Protein AF-A0A7C2X6V6-F1 (afdb_monomer)

Secondary structure (DSSP, 8-state):
---------EEETTEEEEEEEEE--BGGGTBPPEEEEEEEESSS----EEEEEE----HHIIIII-SEEEEE-GGGTTS-HHHHHHHHTHHHHHHTT---------TT-HHHHHHHHHH-

Radius of gyration: 13.9 Å; Cα contacts (8 Å, |Δi|>4): 199; chains: 1; bounding box: 36×23×40 Å

Mean predicted aligned error: 3.88 Å

Structure (mmCIF, N/CA/C/O backbone):
data_AF-A0A7C2X6V6-F1
#
_entry.id   AF-A0A7C2X6V6-F1
#
loop_
_atom_site.group_PDB
_atom_site.id
_atom_site.type_symbol
_atom_site.label_atom_id
_atom_site.label_alt_id
_atom_site.label_comp_id
_atom_site.label_asym_id
_atom_site.label_entity_id
_atom_site.label_seq_id
_atom_site.pdbx_PDB_ins_code
_atom_site.Cartn_x
_atom_site.Cartn_y
_atom_site.Cartn_z
_atom_site.occupancy
_atom_site.B_iso_or_equiv
_atom_site.auth_seq_id
_atom_site.auth_comp_id
_atom_site.auth_asym_id
_atom_site.auth_atom_id
_atom_site.pdbx_PDB_model_num
ATOM 1 N N . MET A 1 1 ? 3.035 -3.243 -21.716 1.00 75.50 1 MET A N 1
ATOM 2 C CA . MET A 1 1 ? 2.290 -2.083 -21.186 1.00 75.50 1 MET A CA 1
ATOM 3 C C . MET A 1 1 ? 1.725 -2.497 -19.838 1.00 75.50 1 MET A C 1
ATOM 5 O O . MET A 1 1 ? 1.251 -3.622 -19.748 1.00 75.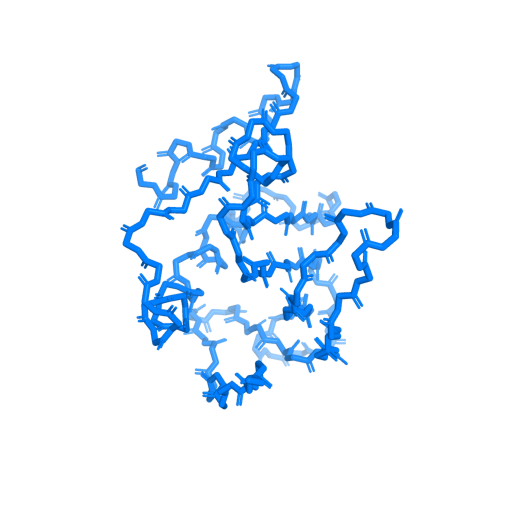50 1 MET A O 1
ATOM 9 N N . PHE A 1 2 ? 1.882 -1.678 -18.798 1.00 91.31 2 PHE A N 1
ATOM 10 C CA . PHE A 1 2 ? 1.321 -1.969 -17.475 1.00 91.31 2 PHE A CA 1
ATOM 11 C C . PHE A 1 2 ? -0.201 -1.780 -17.504 1.00 91.31 2 PHE A C 1
ATOM 13 O O . PHE A 1 2 ? -0.682 -0.894 -18.208 1.00 91.31 2 PHE A O 1
ATOM 20 N N . VAL A 1 3 ? -0.940 -2.612 -16.770 1.00 95.94 3 VAL A N 1
ATOM 21 C CA . VAL A 1 3 ? -2.404 -2.560 -16.689 1.00 95.94 3 VAL A CA 1
ATOM 22 C C . VAL A 1 3 ? -2.803 -2.664 -15.224 1.00 95.94 3 VAL A C 1
ATOM 24 O O . VAL A 1 3 ? -2.307 -3.537 -14.515 1.00 95.94 3 VAL A O 1
ATOM 27 N N . PHE A 1 4 ? -3.684 -1.773 -14.776 1.00 97.94 4 PHE A N 1
ATOM 28 C CA . PHE A 1 4 ? -4.273 -1.868 -13.448 1.00 97.94 4 PHE A CA 1
ATOM 29 C C . PHE A 1 4 ? -5.352 -2.957 -13.420 1.00 97.94 4 PHE A C 1
ATOM 31 O O . PHE A 1 4 ? -6.068 -3.174 -14.397 1.00 97.94 4 PHE A O 1
ATOM 38 N N . HIS A 1 5 ? -5.428 -3.683 -12.310 1.00 98.00 5 HIS A N 1
ATOM 39 C CA . HIS A 1 5 ? -6.437 -4.703 -12.062 1.00 98.00 5 HIS A CA 1
ATOM 40 C C . HIS A 1 5 ? -7.461 -4.138 -11.088 1.00 98.00 5 HIS A C 1
ATOM 42 O O . HIS A 1 5 ? -7.078 -3.465 -10.133 1.00 98.00 5 HIS A O 1
ATOM 48 N N . ASP A 1 6 ? -8.734 -4.473 -11.291 1.00 97.00 6 ASP A N 1
ATOM 49 C CA . ASP A 1 6 ? -9.787 -4.133 -10.339 1.00 97.00 6 ASP A CA 1
ATOM 50 C C . ASP A 1 6 ? -9.503 -4.815 -8.984 1.00 97.00 6 ASP A C 1
ATOM 52 O O . ASP A 1 6 ? -9.460 -6.051 -8.921 1.00 97.00 6 ASP A O 1
ATOM 56 N N . PRO A 1 7 ? -9.278 -4.050 -7.898 1.00 95.81 7 PRO A N 1
ATOM 57 C CA . PRO A 1 7 ? -9.053 -4.621 -6.575 1.00 95.81 7 PRO A CA 1
ATOM 58 C C . PRO A 1 7 ? -10.318 -5.235 -5.962 1.00 95.81 7 PRO A C 1
ATOM 60 O O . PRO A 1 7 ? -10.215 -5.969 -4.976 1.00 95.81 7 PRO A O 1
ATOM 63 N N . GLY A 1 8 ? -11.500 -4.938 -6.512 1.00 96.06 8 GLY A N 1
ATOM 64 C CA . GLY A 1 8 ? -12.778 -5.243 -5.887 1.00 96.06 8 GLY A CA 1
ATOM 65 C C . GLY A 1 8 ? -12.956 -4.507 -4.555 1.00 96.06 8 GLY A C 1
ATOM 66 O O . GLY A 1 8 ? -12.279 -3.522 -4.254 1.00 96.06 8 GLY A O 1
ATOM 67 N N . ARG A 1 9 ? -13.883 -4.994 -3.721 1.00 96.44 9 ARG A N 1
ATOM 68 C CA . ARG A 1 9 ? -14.058 -4.468 -2.360 1.00 96.44 9 ARG A CA 1
ATOM 69 C C . ARG A 1 9 ? -13.049 -5.096 -1.407 1.00 96.44 9 ARG A C 1
ATOM 71 O O . ARG A 1 9 ? -12.977 -6.317 -1.286 1.00 96.44 9 ARG A O 1
ATOM 78 N N . LEU A 1 10 ? -12.326 -4.246 -0.685 1.00 97.88 10 LEU A N 1
ATOM 79 C CA . LEU A 1 10 ? -11.295 -4.636 0.270 1.00 97.88 10 LEU A CA 1
ATOM 80 C C . LEU A 1 10 ? -11.751 -4.279 1.687 1.00 97.88 10 LEU A C 1
ATOM 82 O O . LEU A 1 10 ? -11.623 -3.131 2.108 1.00 97.88 10 LEU A O 1
ATOM 86 N N . ILE A 1 11 ? -12.301 -5.256 2.410 1.00 97.50 11 ILE A N 1
ATOM 87 C CA . ILE A 1 11 ? -12.897 -5.052 3.738 1.00 97.50 11 ILE A CA 1
ATOM 88 C C . ILE A 1 11 ? -12.393 -6.100 4.715 1.00 97.50 11 ILE A C 1
ATOM 90 O O . ILE A 1 11 ? -12.379 -7.293 4.413 1.00 97.50 11 ILE A O 1
ATOM 94 N N . ASP A 1 12 ? -12.045 -5.644 5.910 1.00 96.56 12 ASP A N 1
ATOM 95 C CA . ASP A 1 12 ? -11.768 -6.469 7.077 1.00 96.56 12 ASP A CA 1
ATOM 96 C C . ASP A 1 12 ? -12.577 -5.912 8.252 1.00 96.56 12 ASP A C 1
ATOM 98 O O . ASP A 1 12 ? -12.210 -4.880 8.801 1.00 96.56 12 ASP A O 1
ATOM 102 N N . HIS A 1 13 ? -13.670 -6.574 8.637 1.00 95.12 13 HIS A N 1
ATOM 1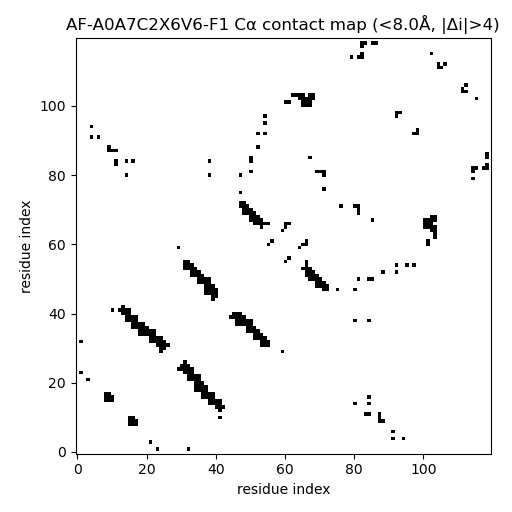03 C CA . HIS A 1 13 ? -14.583 -6.151 9.708 1.00 95.12 13 HIS A CA 1
ATOM 104 C C . HIS A 1 13 ? -14.991 -4.667 9.638 1.00 95.12 13 HIS A C 1
ATOM 106 O O . HIS A 1 13 ? -15.840 -4.316 8.830 1.00 95.12 13 HIS A O 1
ATOM 112 N N . ASP A 1 14 ? -14.420 -3.827 10.503 1.00 95.31 14 ASP A N 1
ATOM 113 C CA . ASP A 1 14 ? -14.677 -2.391 10.643 1.00 95.31 14 ASP A CA 1
ATOM 114 C C . ASP A 1 14 ? -13.792 -1.504 9.752 1.00 95.31 14 ASP A C 1
ATOM 116 O O . ASP A 1 14 ? -13.936 -0.288 9.799 1.00 95.31 14 ASP A O 1
ATOM 120 N N . LEU A 1 15 ? -12.895 -2.076 8.943 1.00 97.62 15 LEU A N 1
ATOM 121 C CA . LEU A 1 15 ? -11.975 -1.362 8.054 1.00 97.62 15 LEU A CA 1
ATOM 122 C C . LEU A 1 15 ? -12.302 -1.639 6.580 1.00 97.62 15 LEU A C 1
ATOM 124 O O . LEU A 1 15 ? -12.348 -2.796 6.164 1.00 97.62 15 LEU A O 1
ATOM 128 N N . GLU A 1 16 ? -12.407 -0.585 5.774 1.00 98.00 16 GLU A N 1
ATOM 129 C CA . GLU A 1 16 ? -12.467 -0.641 4.308 1.00 98.00 16 GLU A CA 1
ATOM 130 C C . GLU A 1 16 ? -11.279 0.115 3.692 1.00 98.00 16 GLU A C 1
ATOM 132 O O . GLU A 1 16 ? -10.848 1.157 4.198 1.00 98.00 16 GLU A O 1
ATOM 137 N N . LEU A 1 17 ? -10.725 -0.428 2.602 1.00 98.38 17 LEU A N 1
ATOM 138 C CA . LEU A 1 17 ? -9.759 0.272 1.756 1.00 98.38 17 LEU A CA 1
ATOM 139 C C . LEU A 1 17 ? -10.466 0.780 0.503 1.00 98.38 17 LEU A C 1
ATOM 141 O O . LEU A 1 17 ? -10.840 0.003 -0.374 1.00 98.38 17 LEU A O 1
ATOM 145 N N . VAL A 1 18 ? -10.608 2.098 0.409 1.00 97.62 18 VAL A N 1
ATOM 146 C CA . VAL A 1 18 ? -11.229 2.770 -0.734 1.00 97.62 18 VAL A CA 1
ATOM 147 C C . VAL A 1 18 ? -10.133 3.224 -1.688 1.00 97.62 18 VAL A C 1
ATOM 149 O O . VAL A 1 18 ? -9.268 4.007 -1.293 1.00 97.62 18 VAL A O 1
ATOM 152 N N . LEU A 1 19 ? -10.144 2.738 -2.933 1.00 98.12 19 LEU A N 1
ATOM 153 C CA . LEU A 1 19 ? -9.195 3.165 -3.965 1.00 98.12 19 LEU A CA 1
ATOM 154 C C . LEU A 1 19 ? -9.408 4.653 -4.279 1.00 98.12 19 LEU A C 1
ATOM 156 O O . LEU A 1 19 ? -10.517 5.077 -4.594 1.00 98.12 19 LEU A O 1
ATOM 160 N N . VAL A 1 20 ? -8.338 5.435 -4.170 1.00 97.75 20 VAL A N 1
ATOM 161 C CA . VAL A 1 20 ? -8.325 6.885 -4.409 1.00 97.75 20 VAL A CA 1
ATOM 162 C C . VAL A 1 20 ? -7.630 7.207 -5.727 1.00 97.75 20 VAL A C 1
ATOM 164 O O . VAL A 1 20 ? -8.073 8.095 -6.448 1.00 97.75 20 VAL A O 1
ATOM 167 N N . GLU A 1 21 ? -6.540 6.505 -6.045 1.00 98.19 21 GLU A N 1
ATOM 168 C CA . GLU A 1 21 ? -5.731 6.801 -7.227 1.00 98.19 21 GLU A CA 1
ATOM 169 C C . GLU A 1 21 ? -5.028 5.550 -7.768 1.00 98.19 21 GLU A C 1
ATOM 171 O O . GLU A 1 21 ? -4.426 4.783 -7.012 1.00 98.19 21 GLU A O 1
ATOM 176 N N . GLU A 1 22 ? -5.050 5.403 -9.092 1.00 98.19 22 GLU A N 1
ATOM 177 C CA . GLU A 1 22 ? -4.159 4.535 -9.863 1.00 98.19 22 GLU A CA 1
ATOM 178 C C . GLU A 1 22 ? -3.066 5.403 -10.491 1.00 98.19 22 GLU A C 1
ATOM 180 O O . GLU A 1 22 ? -3.287 6.117 -11.470 1.00 98.19 22 GLU A O 1
ATOM 185 N N . TYR A 1 23 ? -1.877 5.381 -9.897 1.00 97.06 23 TYR A N 1
ATOM 186 C CA . TYR A 1 23 ? -0.759 6.205 -10.330 1.00 97.06 23 TYR A CA 1
ATOM 187 C C . TYR A 1 23 ? 0.139 5.405 -11.283 1.00 97.06 23 TYR A C 1
ATOM 189 O O . TYR A 1 23 ? 0.720 4.410 -10.848 1.00 97.06 23 TYR A O 1
ATOM 197 N N . PRO A 1 24 ? 0.304 5.793 -12.562 1.00 95.94 24 PRO A N 1
ATOM 198 C CA . PRO A 1 24 ? 1.027 4.996 -13.563 1.00 95.94 24 PRO A CA 1
ATOM 199 C C . PRO A 1 24 ? 2.542 4.880 -13.322 1.00 95.94 24 PRO A C 1
ATOM 201 O O . PRO A 1 24 ? 3.207 4.118 -14.023 1.00 95.94 24 PRO A O 1
ATOM 204 N N . GLY A 1 25 ? 3.090 5.590 -12.335 1.00 93.75 25 GLY A N 1
ATOM 205 C CA . GLY A 1 25 ? 4.527 5.666 -12.097 1.00 93.75 25 GLY A CA 1
ATOM 206 C C . GLY A 1 25 ? 5.197 6.782 -12.898 1.00 93.75 25 GLY A C 1
ATOM 207 O O . GLY A 1 25 ? 4.636 7.321 -13.851 1.00 93.75 25 GLY A O 1
ATOM 208 N N . ASP A 1 26 ? 6.427 7.099 -12.510 1.00 93.69 26 ASP A N 1
ATOM 209 C CA . ASP A 1 26 ? 7.317 8.003 -13.233 1.00 93.69 26 ASP A CA 1
ATOM 210 C C . ASP A 1 26 ? 8.752 7.448 -13.172 1.00 93.69 26 ASP A C 1
ATOM 212 O O . ASP A 1 26 ? 9.450 7.587 -12.156 1.00 93.69 26 ASP A O 1
ATOM 216 N N . PRO A 1 27 ? 9.218 6.804 -14.257 1.00 86.56 27 PRO A N 1
ATOM 217 C CA . PRO A 1 27 ? 10.562 6.249 -14.323 1.00 86.56 27 PRO A CA 1
ATOM 218 C C . PRO A 1 27 ? 11.677 7.283 -14.121 1.00 86.56 27 PRO A C 1
ATOM 220 O O . PRO A 1 27 ? 12.744 6.903 -13.640 1.00 86.56 27 PRO A O 1
ATOM 223 N N . ALA A 1 28 ? 11.455 8.568 -14.438 1.00 91.25 28 ALA A N 1
ATOM 224 C CA . ALA A 1 28 ? 12.476 9.612 -14.299 1.00 91.25 28 ALA A CA 1
ATOM 225 C C . ALA A 1 28 ? 12.883 9.840 -12.835 1.00 91.25 28 ALA A C 1
ATOM 227 O O . ALA A 1 28 ? 14.007 10.258 -12.555 1.00 91.25 28 ALA A O 1
ATOM 228 N N . ILE A 1 29 ? 11.987 9.512 -11.903 1.00 87.38 29 ILE A N 1
ATOM 229 C CA . ILE A 1 29 ? 12.202 9.624 -10.457 1.00 87.38 29 ILE A CA 1
ATOM 230 C C . ILE A 1 29 ? 12.162 8.262 -9.747 1.00 87.38 29 ILE A C 1
ATOM 232 O O . ILE A 1 29 ? 12.060 8.205 -8.525 1.00 87.38 29 ILE A O 1
ATOM 236 N N . ASN A 1 30 ? 12.298 7.156 -10.493 1.00 86.62 30 ASN A N 1
ATOM 237 C CA . ASN A 1 30 ? 12.233 5.768 -10.003 1.00 86.62 30 ASN A CA 1
ATOM 238 C C . ASN A 1 30 ? 10.883 5.354 -9.392 1.00 86.62 30 ASN A C 1
ATOM 240 O O . ASN A 1 30 ? 10.824 4.409 -8.598 1.00 86.62 30 ASN A O 1
ATOM 244 N N . TYR A 1 31 ? 9.798 6.032 -9.759 1.00 91.12 31 TYR A N 1
ATOM 245 C CA . TYR A 1 31 ? 8.463 5.688 -9.289 1.00 91.12 31 TYR A CA 1
ATOM 246 C C . TYR A 1 31 ? 7.860 4.616 -10.195 1.00 91.12 31 TYR A C 1
ATOM 248 O O . TYR A 1 31 ? 7.868 4.728 -11.421 1.00 91.12 31 TYR A O 1
ATOM 256 N N . VAL A 1 32 ? 7.330 3.566 -9.578 1.00 95.50 32 VAL A N 1
ATOM 257 C CA . VAL A 1 32 ? 6.645 2.463 -10.263 1.00 95.50 32 VAL A CA 1
ATOM 258 C C . VAL A 1 32 ? 5.127 2.678 -10.206 1.00 95.50 32 VAL A C 1
ATOM 260 O O . VAL A 1 32 ? 4.676 3.490 -9.392 1.00 95.50 32 VAL A O 1
ATOM 263 N N . PRO A 1 33 ? 4.330 1.973 -11.028 1.00 97.50 33 PRO A N 1
ATOM 264 C CA . PRO A 1 33 ? 2.881 2.019 -10.907 1.00 97.50 33 PRO A CA 1
ATOM 265 C C . PRO A 1 33 ? 2.417 1.708 -9.482 1.00 97.50 33 PRO A C 1
ATOM 267 O O . PRO A 1 33 ? 2.981 0.828 -8.831 1.00 97.50 33 PRO A O 1
ATOM 270 N N . ALA A 1 34 ? 1.397 2.402 -8.987 1.00 97.69 34 ALA A N 1
ATOM 271 C CA . ALA A 1 34 ? 0.931 2.245 -7.616 1.00 97.69 34 ALA A CA 1
ATOM 272 C C . ALA A 1 34 ? -0.580 2.438 -7.478 1.00 97.69 34 ALA A C 1
ATOM 274 O O . ALA A 1 34 ? -1.180 3.263 -8.162 1.00 97.69 34 ALA A O 1
ATOM 275 N N . TYR A 1 35 ? -1.175 1.706 -6.541 1.00 98.56 35 TYR A N 1
ATOM 276 C CA . TYR A 1 35 ? -2.535 1.930 -6.063 1.00 98.56 35 TYR A CA 1
ATOM 277 C C . TYR A 1 35 ? -2.469 2.691 -4.747 1.00 98.56 35 TYR A C 1
ATOM 279 O O . TYR A 1 35 ? -1.780 2.245 -3.826 1.00 98.56 35 TYR A O 1
ATOM 287 N N . LYS A 1 36 ? -3.206 3.793 -4.623 1.00 98.31 36 LYS A N 1
ATOM 288 C CA . LYS A 1 36 ? -3.338 4.535 -3.365 1.00 98.31 36 LYS A CA 1
ATOM 289 C C . LYS A 1 36 ? -4.742 4.360 -2.820 1.00 98.31 36 LYS A C 1
ATOM 291 O O . LYS A 1 36 ? 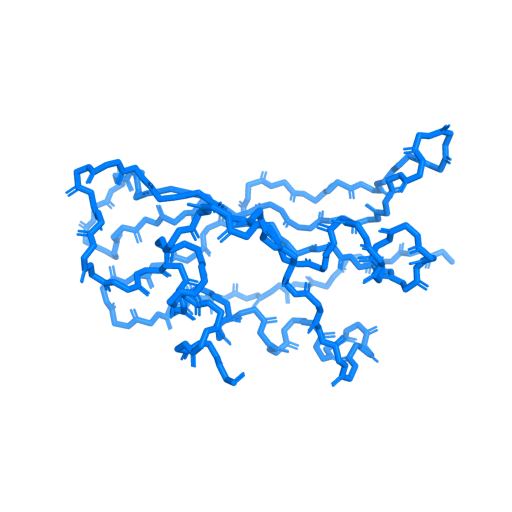-5.719 4.675 -3.494 1.00 98.31 36 LYS A O 1
ATOM 296 N N . PHE A 1 37 ? -4.829 3.893 -1.585 1.00 98.50 37 PHE A N 1
ATOM 297 C CA . PHE A 1 37 ? -6.079 3.665 -0.882 1.00 98.50 37 PHE A CA 1
ATOM 298 C C . PHE A 1 37 ? -6.179 4.564 0.341 1.00 98.50 37 PHE A C 1
ATOM 300 O O . PHE A 1 37 ? -5.201 4.795 1.060 1.00 98.50 37 PHE A O 1
ATOM 307 N N . ARG A 1 38 ? -7.403 4.998 0.619 1.00 98.06 38 ARG A N 1
ATOM 308 C CA . ARG A 1 38 ? -7.799 5.568 1.901 1.00 98.06 38 ARG A CA 1
ATOM 309 C C . ARG A 1 38 ? -8.323 4.449 2.798 1.00 98.06 38 ARG A C 1
ATOM 311 O O . ARG A 1 38 ? -9.075 3.596 2.338 1.00 98.06 38 ARG A O 1
ATOM 318 N N . MET A 1 39 ? -7.919 4.457 4.063 1.00 98.25 39 MET A N 1
ATOM 319 C CA . MET A 1 39 ? -8.498 3.610 5.105 1.00 98.25 39 MET A CA 1
ATOM 320 C C . MET A 1 39 ? -9.706 4.329 5.699 1.00 98.25 39 MET A C 1
ATOM 322 O O . MET A 1 39 ? -9.553 5.458 6.175 1.00 98.25 39 MET A O 1
ATOM 326 N N . THR A 1 40 ? -10.868 3.685 5.713 1.00 97.31 40 THR A N 1
ATOM 327 C CA . THR A 1 40 ? -12.093 4.239 6.307 1.00 97.31 40 THR A CA 1
ATOM 328 C C . THR A 1 40 ? -12.772 3.215 7.211 1.00 97.31 40 THR A C 1
ATOM 330 O O . THR A 1 40 ? -12.660 2.011 6.953 1.00 97.31 40 THR A O 1
ATOM 333 N N . PRO A 1 41 ? -13.489 3.640 8.266 1.00 95.69 41 PRO A N 1
ATOM 334 C CA . PRO A 1 41 ? -14.429 2.762 8.935 1.00 95.69 41 PRO A CA 1
ATOM 335 C C . PRO A 1 41 ? -15.508 2.292 7.953 1.00 95.69 41 PRO A C 1
ATOM 337 O O . PRO A 1 41 ? -15.922 3.046 7.076 1.00 95.69 41 PRO A O 1
ATOM 340 N N . THR A 1 42 ? -16.041 1.084 8.121 1.00 94.25 42 THR A N 1
ATOM 341 C CA . THR A 1 42 ? -17.176 0.623 7.292 1.00 94.25 42 THR A CA 1
ATOM 342 C C . THR A 1 42 ? -18.496 1.319 7.633 1.00 94.25 42 THR A C 1
ATOM 344 O O . THR A 1 42 ? -19.455 1.236 6.869 1.00 94.25 42 THR A O 1
ATOM 347 N N . SER A 1 43 ? -18.589 1.951 8.807 1.00 91.88 43 SER A N 1
ATOM 348 C CA . SER A 1 43 ? -19.814 2.581 9.314 1.00 91.88 43 SER A CA 1
ATOM 349 C C . SER A 1 43 ? -19.955 4.060 8.953 1.00 91.88 43 SER A C 1
ATOM 351 O O . SER A 1 43 ? -21.057 4.594 9.052 1.00 91.88 43 SER A O 1
ATOM 353 N N . GLN A 1 44 ? -18.862 4.735 8.588 1.00 88.88 44 GLN A N 1
ATOM 354 C CA . GLN A 1 44 ? -18.834 6.180 8.364 1.00 88.88 44 GLN A CA 1
ATOM 355 C C . GLN A 1 44 ? -17.678 6.586 7.445 1.00 88.88 44 GLN A C 1
ATOM 357 O O . GLN A 1 44 ? -16.630 5.948 7.445 1.00 88.88 44 GLN A O 1
ATOM 362 N N . ASP A 1 45 ? -17.852 7.679 6.700 1.00 86.44 45 ASP A N 1
ATOM 363 C CA . ASP A 1 45 ? -16.806 8.265 5.850 1.00 86.44 45 ASP A CA 1
ATOM 364 C C . ASP A 1 45 ? -15.866 9.139 6.697 1.00 86.44 45 ASP A C 1
ATOM 366 O O . ASP A 1 45 ? -15.923 10.367 6.690 1.00 86.44 45 ASP A O 1
ATOM 370 N N . GLU A 1 46 ? -15.035 8.472 7.497 1.00 91.81 46 GLU A N 1
ATOM 371 C CA . GLU A 1 46 ? -13.956 9.069 8.284 1.00 91.81 46 GLU A CA 1
ATOM 372 C C . GLU A 1 46 ? -12.610 8.538 7.786 1.00 91.81 46 GLU A C 1
ATOM 374 O O . GLU A 1 46 ? -12.477 7.371 7.420 1.00 91.81 46 GLU A O 1
ATOM 379 N N . GLU A 1 47 ? -11.583 9.382 7.770 1.00 94.56 47 GLU A N 1
ATOM 380 C CA . GLU A 1 47 ? -10.258 8.968 7.323 1.00 94.56 47 GLU A CA 1
ATOM 381 C C . GLU A 1 47 ? -9.425 8.409 8.482 1.00 94.56 47 GLU A C 1
ATOM 383 O O . GLU A 1 47 ? -8.868 9.160 9.275 1.00 94.56 47 GLU A O 1
ATOM 388 N N . ILE A 1 48 ? -9.232 7.089 8.514 1.00 96.88 48 ILE A N 1
ATOM 389 C CA . ILE A 1 48 ? -8.303 6.429 9.448 1.00 96.88 48 ILE A CA 1
ATOM 390 C C . ILE A 1 48 ? -6.841 6.694 9.057 1.00 96.88 48 ILE A C 1
ATOM 392 O O . ILE A 1 48 ? -5.943 6.780 9.906 1.00 96.88 48 ILE A O 1
ATOM 396 N N . GLY A 1 49 ? -6.584 6.789 7.754 1.00 96.75 49 GLY A N 1
ATOM 397 C CA . GLY A 1 49 ? -5.248 6.903 7.188 1.00 96.75 49 GLY A CA 1
ATOM 398 C C . GLY A 1 49 ? -5.199 6.513 5.715 1.00 96.75 49 GLY A C 1
ATOM 399 O O . GLY A 1 49 ? -6.215 6.512 5.022 1.00 96.75 49 GLY A O 1
ATOM 400 N N . HIS A 1 50 ? -4.011 6.153 5.240 1.00 97.75 50 HIS A N 1
ATOM 401 C CA . HIS A 1 50 ? -3.766 5.764 3.853 1.00 97.75 50 HIS A CA 1
ATOM 402 C C . HIS A 1 50 ? -2.819 4.569 3.764 1.00 97.75 50 HIS A C 1
ATOM 404 O O . HIS A 1 50 ? -1.975 4.356 4.641 1.00 97.75 50 HIS A O 1
ATOM 410 N N . ILE A 1 51 ? -2.938 3.815 2.675 1.00 97.81 51 ILE A N 1
ATOM 411 C CA . ILE A 1 51 ? -2.005 2.756 2.295 1.00 97.81 51 ILE A CA 1
ATOM 412 C C . ILE A 1 51 ? -1.796 2.763 0.786 1.00 97.81 51 ILE A C 1
ATOM 414 O O . ILE A 1 51 ? -2.713 3.028 0.016 1.00 97.81 51 ILE A O 1
ATOM 418 N N . GLU A 1 52 ? -0.581 2.470 0.364 1.00 97.75 52 GLU A N 1
ATOM 419 C CA . GLU A 1 52 ? -0.167 2.422 -1.027 1.00 97.75 52 GLU A CA 1
ATOM 420 C C . GLU A 1 52 ? 0.403 1.037 -1.336 1.00 97.75 52 GLU A C 1
ATOM 422 O O . GLU A 1 52 ? 1.197 0.516 -0.552 1.00 97.75 52 GLU A O 1
ATOM 427 N N . LEU A 1 53 ? 0.018 0.463 -2.480 1.00 98.00 53 LEU A N 1
ATOM 428 C CA . LEU A 1 53 ? 0.634 -0.731 -3.057 1.00 98.00 53 LEU A CA 1
ATOM 429 C C . LEU A 1 53 ? 1.369 -0.358 -4.343 1.00 98.00 53 LEU A C 1
ATOM 431 O O . LEU A 1 53 ? 0.741 -0.050 -5.353 1.00 98.00 53 LEU A O 1
ATOM 435 N N . ARG A 1 54 ? 2.693 -0.452 -4.320 1.00 97.50 54 ARG A N 1
ATOM 436 C CA . ARG A 1 54 ? 3.581 -0.211 -5.459 1.00 97.50 54 ARG A CA 1
ATOM 437 C C . ARG A 1 54 ? 3.847 -1.511 -6.204 1.00 97.50 54 ARG A C 1
ATOM 439 O O . ARG A 1 54 ? 4.233 -2.514 -5.602 1.00 97.50 54 ARG A O 1
ATOM 446 N N . ILE A 1 55 ? 3.668 -1.484 -7.519 1.00 96.56 55 ILE A N 1
ATOM 447 C CA . ILE A 1 55 ? 3.823 -2.630 -8.407 1.00 96.56 55 ILE A CA 1
ATOM 448 C C . ILE A 1 55 ? 5.126 -2.511 -9.189 1.00 96.56 55 ILE A C 1
ATOM 450 O O . ILE A 1 55 ? 5.218 -1.840 -10.214 1.00 96.56 55 ILE A O 1
ATOM 454 N N . GLY A 1 56 ? 6.152 -3.201 -8.701 1.00 91.81 56 GLY A N 1
ATOM 455 C CA . GLY A 1 56 ? 7.443 -3.299 -9.367 1.00 91.81 56 GLY A CA 1
ATOM 456 C C . GLY A 1 56 ? 8.522 -3.817 -8.426 1.00 91.81 56 GLY A C 1
ATOM 457 O O . GLY A 1 56 ? 8.454 -3.610 -7.225 1.00 91.81 56 GLY A O 1
ATOM 458 N N . ASN A 1 57 ? 9.542 -4.463 -8.985 1.00 92.69 57 ASN A N 1
ATOM 459 C CA . ASN A 1 57 ? 10.674 -5.025 -8.239 1.00 92.69 57 ASN A CA 1
ATOM 460 C C . ASN A 1 57 ? 11.992 -4.334 -8.618 1.00 92.69 57 ASN A C 1
ATOM 462 O O . ASN A 1 57 ? 13.004 -4.984 -8.874 1.00 92.69 57 ASN A O 1
ATOM 466 N N . THR A 1 58 ? 11.987 -3.004 -8.717 1.00 91.06 58 THR A N 1
ATOM 467 C CA . THR A 1 58 ? 13.238 -2.266 -8.940 1.00 91.06 58 THR A CA 1
ATOM 468 C C . THR A 1 58 ? 14.118 -2.344 -7.693 1.00 91.06 58 THR A C 1
ATOM 470 O O . THR A 1 58 ? 13.619 -2.504 -6.576 1.00 91.06 58 THR A O 1
ATOM 473 N N . ASN A 1 59 ? 15.433 -2.175 -7.858 1.00 89.69 59 ASN A N 1
ATOM 474 C CA . ASN A 1 59 ? 16.353 -2.128 -6.718 1.00 89.69 59 ASN A CA 1
ATOM 475 C C . ASN A 1 59 ? 15.939 -1.049 -5.700 1.00 89.69 59 ASN A C 1
ATOM 477 O O . ASN A 1 59 ? 16.043 -1.256 -4.495 1.00 89.69 59 ASN A O 1
ATOM 481 N N . HIS A 1 60 ? 15.399 0.077 -6.181 1.00 88.69 60 HIS A N 1
ATOM 482 C CA . HIS A 1 60 ? 14.887 1.132 -5.315 1.00 88.69 60 HIS A CA 1
ATOM 483 C C . HIS A 1 60 ? 13.711 0.662 -4.444 1.00 88.69 60 HIS A C 1
ATOM 485 O O . HIS A 1 60 ? 13.707 0.916 -3.240 1.00 88.69 60 HIS A O 1
ATOM 491 N N . ILE A 1 61 ? 12.746 -0.067 -5.018 1.00 92.25 61 ILE A N 1
ATOM 492 C CA . ILE A 1 61 ? 11.596 -0.601 -4.274 1.00 92.25 61 ILE A CA 1
ATOM 493 C C . ILE A 1 61 ? 12.028 -1.659 -3.259 1.00 92.25 61 ILE A C 1
ATOM 495 O O . ILE A 1 61 ? 11.585 -1.617 -2.116 1.00 92.25 61 ILE A O 1
ATOM 499 N N . VAL A 1 62 ? 12.909 -2.581 -3.643 1.00 89.50 62 VAL A N 1
ATOM 500 C CA . VAL A 1 62 ? 13.342 -3.672 -2.755 1.00 89.50 62 VAL A CA 1
ATOM 501 C C . VAL A 1 62 ? 14.172 -3.154 -1.577 1.00 89.50 62 VAL A C 1
ATOM 503 O O . VAL A 1 62 ? 13.982 -3.612 -0.455 1.00 89.50 62 VAL A O 1
ATOM 506 N N . MET A 1 63 ? 15.067 -2.191 -1.817 1.00 85.75 63 MET A N 1
ATOM 507 C CA . MET A 1 63 ? 16.055 -1.770 -0.818 1.00 85.75 63 MET A CA 1
ATOM 508 C C . MET A 1 63 ? 15.624 -0.554 0.010 1.00 85.75 63 MET A C 1
ATOM 510 O O . MET A 1 63 ? 16.094 -0.399 1.135 1.00 85.75 63 MET A O 1
ATOM 514 N N . TYR A 1 64 ? 14.757 0.317 -0.523 1.00 84.69 64 TYR A N 1
ATOM 515 C CA . TYR A 1 64 ? 14.452 1.608 0.109 1.00 84.69 64 TYR A CA 1
ATOM 516 C C . TYR A 1 64 ? 12.956 1.904 0.186 1.00 84.69 64 TYR A C 1
ATOM 518 O O . TYR A 1 64 ? 12.443 2.179 1.269 1.00 84.69 64 TYR A O 1
ATOM 526 N N . GLY A 1 65 ? 12.248 1.854 -0.944 1.00 87.00 65 GLY A N 1
ATOM 527 C CA . GLY A 1 65 ? 10.866 2.328 -1.025 1.00 87.00 65 GLY A CA 1
ATOM 528 C C . GLY A 1 65 ? 9.849 1.394 -0.372 1.00 87.00 65 GLY A C 1
ATOM 529 O O . GLY A 1 65 ? 8.891 1.863 0.237 1.00 87.00 65 GLY A O 1
ATOM 530 N N . GLY A 1 66 ? 10.052 0.084 -0.499 1.00 93.94 66 GLY A N 1
ATOM 531 C CA . GLY A 1 66 ? 9.049 -0.914 -0.163 1.00 93.94 66 GLY A CA 1
ATOM 532 C C . GLY A 1 66 ? 7.900 -0.951 -1.174 1.00 93.94 66 GLY A C 1
ATOM 533 O O . GLY A 1 66 ? 7.566 0.032 -1.841 1.00 93.94 66 GLY A O 1
ATOM 534 N N . HIS A 1 67 ? 7.277 -2.119 -1.270 1.00 96.44 67 HIS A N 1
ATOM 535 C CA . HIS A 1 67 ? 6.040 -2.332 -2.010 1.00 96.44 67 HIS A CA 1
ATOM 536 C C . HIS A 1 67 ? 4.840 -1.703 -1.311 1.00 96.44 67 HIS A C 1
ATOM 538 O O . HIS A 1 67 ? 3.885 -1.324 -1.976 1.00 96.44 67 HIS A O 1
ATOM 544 N N . ILE A 1 68 ? 4.871 -1.615 0.019 1.00 95.81 68 ILE A N 1
ATOM 545 C CA . ILE A 1 68 ? 3.781 -1.042 0.800 1.00 95.81 68 ILE A CA 1
ATOM 546 C C . ILE A 1 68 ? 4.292 0.172 1.560 1.00 95.81 68 ILE A C 1
ATOM 548 O O . ILE A 1 68 ? 5.300 0.092 2.262 1.00 95.81 68 ILE A O 1
ATOM 552 N N . ALA A 1 69 ? 3.550 1.269 1.461 1.00 93.62 69 ALA A N 1
ATOM 553 C CA . ALA A 1 69 ? 3.671 2.411 2.358 1.00 93.62 69 ALA A CA 1
ATOM 554 C C . ALA A 1 69 ? 2.325 2.688 3.020 1.00 93.62 69 ALA A C 1
ATOM 556 O O . ALA A 1 69 ? 1.284 2.496 2.402 1.00 93.62 69 ALA A O 1
ATOM 557 N N . TYR A 1 70 ? 2.327 3.136 4.271 1.00 94.31 70 TYR A N 1
ATOM 558 C CA . TYR A 1 70 ? 1.100 3.486 4.979 1.00 94.31 70 TYR A CA 1
ATOM 559 C C . TYR A 1 70 ? 1.331 4.592 6.000 1.00 94.31 70 TYR A C 1
ATOM 561 O O . TYR A 1 70 ? 2.438 4.794 6.505 1.00 94.31 70 TYR A O 1
ATOM 569 N N . GLY A 1 71 ? 0.233 5.231 6.386 1.00 93.44 71 GLY A N 1
ATOM 570 C CA . GLY A 1 71 ? 0.157 6.124 7.530 1.00 93.44 71 GLY A CA 1
ATOM 571 C C . GLY A 1 71 ? -1.202 5.986 8.204 1.00 93.44 71 GLY A C 1
ATOM 572 O O . GLY A 1 71 ? -2.225 5.978 7.531 1.00 93.44 71 GLY A O 1
ATOM 573 N N . VAL A 1 72 ? -1.210 5.884 9.534 1.00 94.19 72 VAL A N 1
ATOM 574 C CA . VAL A 1 72 ? -2.432 5.882 10.356 1.00 94.19 72 VAL A CA 1
ATOM 575 C C . VAL A 1 72 ? -2.423 7.130 11.227 1.00 94.19 72 VAL A C 1
ATOM 577 O O . VAL A 1 72 ? -1.411 7.419 11.892 1.00 94.19 72 VAL A O 1
ATOM 580 N N . ARG A 1 73 ? -3.539 7.866 11.220 1.00 93.94 73 ARG A N 1
ATOM 581 C CA . ARG A 1 73 ? -3.675 9.094 12.007 1.00 93.94 73 ARG A CA 1
ATOM 582 C C . ARG A 1 73 ? -3.526 8.794 13.504 1.00 93.94 73 ARG A C 1
ATOM 584 O O . ARG A 1 73 ? -3.940 7.716 13.939 1.00 93.94 73 ARG A O 1
ATOM 591 N N . PRO A 1 74 ? -2.885 9.680 14.291 1.00 91.88 74 PRO A N 1
ATOM 592 C CA . PRO A 1 74 ? -2.620 9.460 15.715 1.00 91.88 74 PRO A CA 1
ATOM 593 C C . PRO A 1 74 ? -3.809 8.932 16.528 1.00 91.88 74 PRO A C 1
ATOM 595 O O . PRO A 1 74 ? -3.641 7.979 17.286 1.00 91.88 74 PRO A O 1
ATOM 598 N N . GLU A 1 75 ? -4.990 9.501 16.311 1.00 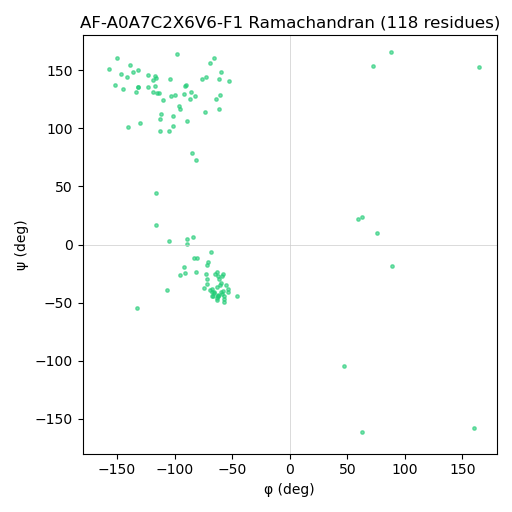93.06 75 GLU A N 1
ATOM 599 C CA . GLU A 1 75 ? -6.271 9.193 16.951 1.00 93.06 75 GLU A CA 1
ATOM 600 C C . GLU A 1 75 ? -6.778 7.766 16.682 1.00 93.06 75 GLU A C 1
ATOM 602 O O . GLU A 1 75 ? -7.487 7.198 17.509 1.00 93.06 75 GLU A O 1
ATOM 607 N N . HIS A 1 76 ? -6.347 7.137 15.583 1.00 92.12 76 HIS A N 1
ATOM 608 C CA . HIS A 1 76 ? -6.759 5.782 15.199 1.00 92.12 76 HIS A CA 1
ATOM 609 C C . HIS A 1 76 ? -5.681 4.715 15.453 1.00 92.12 76 HIS A C 1
ATOM 611 O O . HIS A 1 76 ? -5.871 3.532 15.146 1.00 92.12 76 HIS A O 1
ATOM 617 N N . ARG A 1 77 ? -4.534 5.084 16.037 1.00 89.56 77 ARG A N 1
ATOM 618 C CA . ARG A 1 77 ? -3.467 4.126 16.382 1.00 89.56 77 ARG A CA 1
ATOM 619 C C . ARG A 1 77 ? -3.924 3.147 17.471 1.00 89.56 77 ARG A C 1
ATOM 621 O O . ARG A 1 77 ? -4.893 3.377 18.179 1.00 89.56 77 ARG A O 1
ATOM 628 N N . GLY A 1 78 ? -3.230 2.014 17.589 1.00 87.19 78 GLY A N 1
ATOM 629 C CA . GLY A 1 78 ? -3.561 0.952 18.555 1.00 87.19 78 GLY A CA 1
ATOM 630 C C . GLY A 1 78 ? -4.547 -0.108 18.042 1.00 87.19 78 GLY A C 1
ATOM 631 O O . GLY A 1 78 ? -4.523 -1.232 18.531 1.00 87.19 78 GLY A O 1
ATOM 632 N N . HIS A 1 79 ? -5.303 0.182 16.980 1.00 88.44 79 HIS A N 1
ATOM 633 C CA . HIS A 1 79 ? -6.309 -0.721 16.391 1.00 88.44 79 HIS A CA 1
ATOM 634 C C . HIS A 1 79 ? -5.764 -1.660 15.298 1.00 88.44 79 HIS A C 1
ATOM 636 O O . HIS A 1 79 ? -6.510 -2.396 14.657 1.00 88.44 79 HIS A O 1
ATOM 642 N N . ARG A 1 80 ? -4.444 -1.638 15.063 1.00 92.50 80 ARG A N 1
ATOM 643 C CA . ARG A 1 80 ? -3.743 -2.470 14.062 1.00 92.50 80 ARG A CA 1
ATOM 644 C C . ARG A 1 80 ? -4.210 -2.269 12.609 1.00 92.50 80 ARG A C 1
ATOM 646 O O . ARG A 1 80 ? -3.949 -3.131 11.773 1.00 92.50 80 ARG A O 1
ATOM 653 N N . TYR A 1 81 ? -4.827 -1.130 12.285 1.00 94.69 81 TYR A N 1
ATOM 654 C CA . TYR A 1 81 ? -5.344 -0.850 10.939 1.00 94.69 81 TYR A CA 1
ATOM 655 C C . TYR A 1 81 ? -4.300 -1.010 9.829 1.00 94.69 81 TYR A C 1
ATOM 657 O O . TYR A 1 81 ? -4.598 -1.626 8.816 1.00 94.69 81 TYR A O 1
ATOM 665 N N . ALA A 1 82 ? -3.058 -0.563 10.033 1.00 93.06 82 ALA A N 1
ATOM 666 C CA . ALA A 1 82 ? -2.010 -0.719 9.025 1.00 93.06 82 ALA A CA 1
ATOM 667 C C . ALA A 1 82 ? -1.689 -2.194 8.709 1.00 93.06 82 ALA A C 1
ATOM 669 O O . ALA A 1 82 ? -1.614 -2.568 7.542 1.00 93.06 82 ALA A O 1
ATOM 670 N N . ALA A 1 83 ? -1.561 -3.052 9.727 1.00 92.94 83 ALA A N 1
ATOM 671 C CA . ALA A 1 83 ? -1.276 -4.477 9.527 1.00 92.94 83 ALA A CA 1
ATOM 672 C C . ALA A 1 83 ? -2.446 -5.189 8.828 1.00 92.94 83 ALA A C 1
ATOM 674 O O . ALA A 1 83 ? -2.241 -5.998 7.925 1.00 92.94 83 ALA A O 1
ATOM 675 N N . ARG A 1 84 ? -3.680 -4.851 9.216 1.00 95.44 84 ARG A N 1
ATOM 676 C CA . ARG A 1 84 ? -4.911 -5.367 8.599 1.00 95.44 84 ARG A CA 1
ATOM 677 C C . ARG A 1 84 ? -5.023 -4.940 7.134 1.00 95.44 84 ARG A C 1
ATOM 679 O O . ARG A 1 84 ? -5.222 -5.781 6.262 1.00 95.44 84 ARG A O 1
ATOM 686 N N . ALA A 1 85 ? -4.758 -3.666 6.852 1.00 96.56 85 ALA A N 1
ATOM 687 C CA . ALA A 1 85 ? -4.717 -3.123 5.500 1.00 96.56 85 ALA A CA 1
ATOM 688 C C . ALA A 1 85 ? -3.665 -3.816 4.617 1.00 96.56 85 ALA A C 1
ATOM 690 O O . ALA A 1 85 ? -3.954 -4.153 3.473 1.00 96.56 85 ALA A O 1
ATOM 691 N N . CYS A 1 86 ? -2.471 -4.112 5.148 1.00 95.62 86 CYS A N 1
ATOM 692 C CA . CYS A 1 86 ? -1.449 -4.859 4.403 1.00 95.62 86 CYS A CA 1
ATOM 693 C C . CYS A 1 86 ? -1.962 -6.235 3.948 1.00 95.62 86 CYS A C 1
ATOM 695 O O . CYS A 1 86 ? -1.709 -6.648 2.817 1.00 95.62 86 CYS A O 1
ATOM 697 N N . ARG A 1 87 ? -2.718 -6.937 4.805 1.00 95.69 87 ARG A N 1
ATOM 698 C CA . ARG A 1 87 ? -3.286 -8.259 4.488 1.00 95.69 87 ARG A CA 1
ATOM 699 C C . ARG A 1 87 ? -4.349 -8.175 3.394 1.00 95.69 87 ARG A C 1
ATOM 701 O O . ARG A 1 87 ? -4.376 -9.042 2.521 1.00 95.69 87 ARG A O 1
ATOM 708 N N . LEU A 1 88 ? -5.172 -7.124 3.406 1.00 97.50 88 LEU A N 1
ATOM 709 C CA . LEU A 1 88 ? -6.185 -6.878 2.373 1.00 97.50 88 LEU A CA 1
ATOM 710 C C . LEU A 1 88 ? -5.583 -6.663 0.978 1.00 97.50 88 LEU A C 1
ATOM 712 O O . LEU A 1 88 ? -6.224 -6.995 -0.012 1.00 97.50 88 LEU A O 1
ATOM 716 N N . LEU A 1 89 ? -4.344 -6.175 0.879 1.00 97.69 89 LEU A N 1
ATOM 717 C CA . LEU A 1 89 ? -3.675 -5.937 -0.405 1.00 97.69 89 LEU A CA 1
ATOM 718 C C . LEU A 1 89 ? -3.017 -7.187 -1.009 1.00 97.69 89 LEU A C 1
ATOM 720 O O . LEU A 1 89 ? -2.635 -7.169 -2.181 1.00 97.69 89 LEU A O 1
ATOM 724 N N . LEU A 1 90 ? -2.890 -8.285 -0.253 1.00 95.94 90 LEU A N 1
ATOM 725 C CA . LEU A 1 90 ? -2.213 -9.501 -0.724 1.00 95.94 90 LEU A CA 1
ATOM 726 C C . LEU A 1 90 ? -2.843 -10.113 -1.988 1.00 95.94 90 LEU A C 1
ATOM 728 O O . LEU A 1 90 ? -2.079 -10.501 -2.876 1.00 95.94 90 LEU A O 1
ATOM 732 N N . PRO A 1 91 ? -4.181 -10.216 -2.133 1.00 96.81 91 PRO A N 1
ATOM 733 C CA . PRO A 1 91 ? -4.787 -10.738 -3.357 1.00 96.81 91 PRO A CA 1
ATOM 734 C C . PRO A 1 91 ? -4.463 -9.877 -4.584 1.00 96.81 91 PRO A C 1
ATOM 736 O O . PRO A 1 91 ? -4.064 -10.413 -5.618 1.00 96.81 91 PRO A O 1
ATOM 739 N N . LEU A 1 92 ? -4.541 -8.548 -4.448 1.00 97.88 92 LEU A N 1
ATOM 740 C CA . LEU A 1 92 ? -4.199 -7.613 -5.519 1.00 97.88 92 LEU A CA 1
ATOM 741 C C . LEU A 1 92 ? -2.718 -7.728 -5.897 1.00 97.88 92 LEU A C 1
ATOM 743 O O . LEU A 1 92 ? -2.396 -7.890 -7.072 1.00 97.88 92 LEU A O 1
ATOM 747 N N . ALA A 1 93 ? -1.814 -7.743 -4.917 1.00 97.19 93 ALA A N 1
ATOM 748 C CA . ALA A 1 93 ? -0.386 -7.940 -5.159 1.00 97.19 93 ALA A CA 1
ATOM 749 C C . ALA A 1 93 ? -0.091 -9.253 -5.906 1.00 97.19 93 ALA A C 1
ATOM 751 O O . ALA A 1 93 ? 0.668 -9.265 -6.879 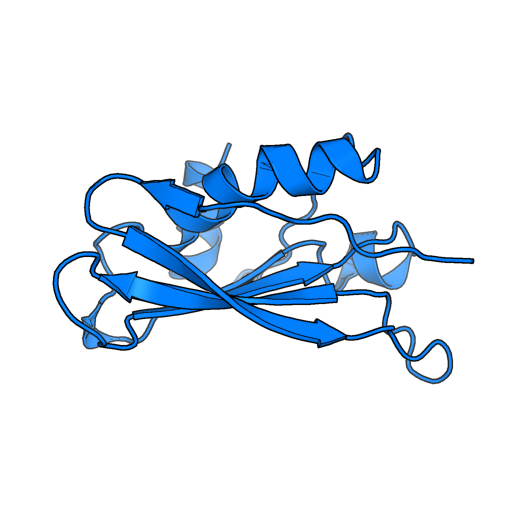1.00 97.19 93 ALA A O 1
ATOM 752 N N . ARG A 1 94 ? -0.737 -10.354 -5.501 1.00 96.38 94 ARG A N 1
ATOM 753 C CA . ARG A 1 94 ? -0.609 -1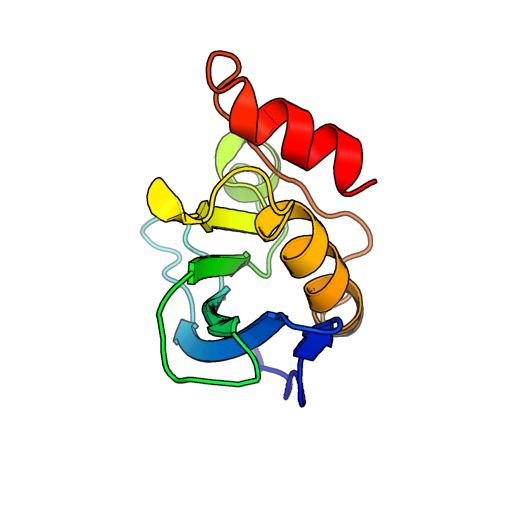1.658 -6.170 1.00 96.38 94 ARG A CA 1
ATOM 754 C C . ARG A 1 94 ? -1.123 -11.627 -7.604 1.00 96.38 94 ARG A C 1
ATOM 756 O O . ARG A 1 94 ? -0.517 -12.270 -8.457 1.00 96.38 94 ARG A O 1
ATOM 763 N N . SER A 1 95 ? -2.190 -10.875 -7.882 1.00 96.94 95 SER A N 1
ATOM 764 C CA . SER A 1 95 ? -2.707 -10.717 -9.248 1.00 96.94 95 SER A CA 1
ATOM 765 C C . SER A 1 95 ? -1.679 -10.068 -10.187 1.00 96.94 95 SER A C 1
ATOM 767 O O . SER A 1 95 ? -1.625 -10.414 -11.361 1.00 96.94 95 SER A O 1
ATOM 769 N N . HIS A 1 96 ? -0.796 -9.214 -9.653 1.00 97.12 96 HIS A N 1
ATOM 770 C CA . HIS A 1 96 ? 0.348 -8.623 -10.367 1.00 97.12 96 HIS A CA 1
ATOM 771 C C . HIS A 1 96 ? 1.593 -9.523 -10.401 1.00 97.12 96 HIS A C 1
ATOM 773 O O . HIS A 1 96 ? 2.663 -9.101 -10.836 1.00 97.12 96 HIS A O 1
ATOM 779 N N . GLY A 1 97 ? 1.489 -10.765 -9.924 1.00 95.56 97 GLY A N 1
ATOM 780 C CA . GLY A 1 97 ? 2.599 -11.717 -9.886 1.00 95.56 97 GLY A CA 1
ATOM 781 C C . GLY A 1 97 ? 3.626 -11.458 -8.778 1.00 95.56 97 GLY A C 1
ATOM 782 O O . GLY A 1 97 ? 4.675 -12.109 -8.762 1.00 95.56 97 GLY A O 1
ATOM 783 N N . LEU A 1 98 ? 3.351 -10.551 -7.833 1.00 94.81 98 LEU A N 1
ATOM 784 C CA . LEU A 1 98 ? 4.232 -10.306 -6.691 1.00 94.81 98 LEU A CA 1
ATOM 785 C C . LEU A 1 98 ? 4.133 -11.472 -5.698 1.00 94.81 98 LEU A C 1
ATOM 787 O O . LEU A 1 98 ? 3.091 -11.712 -5.088 1.00 94.81 98 LEU A O 1
ATOM 791 N N . LYS A 1 99 ? 5.237 -12.209 -5.543 1.00 91.69 99 LYS A N 1
ATOM 792 C CA . LYS A 1 99 ? 5.356 -13.334 -4.594 1.00 91.69 99 LYS A CA 1
ATOM 793 C C . LYS A 1 99 ? 5.883 -12.908 -3.225 1.00 91.69 99 LYS A C 1
ATOM 795 O O . LYS A 1 99 ? 5.607 -13.575 -2.234 1.00 91.69 99 LYS A O 1
ATOM 800 N N . THR A 1 100 ? 6.614 -11.798 -3.193 1.00 91.12 100 THR A N 1
ATOM 801 C CA . THR A 1 100 ? 7.224 -11.215 -1.999 1.00 91.12 100 THR A CA 1
ATOM 802 C C . THR A 1 100 ? 6.900 -9.732 -1.983 1.00 91.12 100 THR A C 1
ATOM 804 O O . THR A 1 100 ? 7.011 -9.075 -3.017 1.00 91.12 100 THR A O 1
ATOM 807 N N . LEU A 1 101 ? 6.513 -9.213 -0.820 1.00 92.38 101 LEU A N 1
ATOM 808 C CA . LEU A 1 101 ? 6.303 -7.788 -0.598 1.00 92.38 101 LEU A CA 1
ATOM 809 C C . LEU A 1 101 ? 7.290 -7.301 0.452 1.00 92.38 101 LEU A C 1
ATOM 811 O O . LEU A 1 101 ? 7.495 -7.943 1.477 1.00 92.38 101 LEU A O 1
ATOM 815 N N . TRP A 1 102 ? 7.881 -6.147 0.180 1.00 91.31 102 TRP A N 1
ATOM 816 C CA . TRP A 1 102 ? 8.801 -5.475 1.089 1.00 91.31 102 TRP A CA 1
ATOM 817 C C . TRP A 1 102 ? 8.062 -4.330 1.758 1.00 91.31 102 TRP A C 1
ATOM 819 O O . TRP A 1 102 ? 7.474 -3.499 1.069 1.00 91.31 102 TRP A O 1
ATOM 829 N N . ILE A 1 103 ? 8.104 -4.274 3.083 1.00 87.88 103 ILE A N 1
ATOM 830 C CA . ILE A 1 103 ? 7.664 -3.110 3.849 1.00 87.88 103 ILE A CA 1
ATOM 831 C C . ILE A 1 103 ? 8.917 -2.542 4.491 1.00 87.88 103 ILE A C 1
ATOM 833 O O . ILE A 1 103 ? 9.500 -3.158 5.384 1.00 87.88 103 ILE A O 1
ATOM 837 N N . THR A 1 104 ? 9.374 -1.397 3.999 1.00 81.31 104 THR A N 1
ATOM 838 C CA . THR A 1 104 ? 10.519 -0.712 4.590 1.00 81.31 104 THR A CA 1
ATOM 839 C C . THR A 1 104 ? 10.008 0.252 5.650 1.00 81.31 104 THR A C 1
ATOM 841 O O . THR A 1 104 ? 8.996 0.934 5.489 1.00 81.31 104 THR A O 1
ATOM 844 N N . CYS A 1 105 ? 10.686 0.289 6.789 1.00 80.50 105 CYS A N 1
ATOM 845 C CA . CYS A 1 105 ? 10.385 1.244 7.839 1.00 80.50 105 CYS A CA 1
ATOM 846 C C . CYS A 1 105 ? 11.684 1.824 8.381 1.00 80.50 105 CYS A C 1
ATOM 848 O O . CYS A 1 105 ? 12.716 1.153 8.410 1.00 80.50 105 CYS A O 1
ATOM 850 N N . ASN A 1 106 ? 11.628 3.081 8.815 1.00 74.69 106 ASN A N 1
ATOM 851 C CA . ASN A 1 106 ? 12.720 3.655 9.585 1.00 74.69 106 ASN A CA 1
ATOM 852 C C . ASN A 1 106 ? 12.890 2.823 10.880 1.00 74.69 106 ASN A C 1
ATOM 854 O O . ASN A 1 106 ? 11.888 2.614 11.573 1.00 74.69 106 ASN A O 1
ATOM 858 N N . PRO A 1 107 ? 14.105 2.347 11.218 1.00 71.12 107 PRO A N 1
ATOM 859 C CA . PRO A 1 107 ? 14.347 1.513 12.399 1.00 71.12 107 PRO A CA 1
ATOM 860 C C . PRO A 1 107 ? 13.935 2.165 13.728 1.00 71.12 107 PRO A C 1
ATOM 862 O O . PRO A 1 107 ? 13.580 1.446 14.670 1.00 71.12 107 PRO A O 1
ATOM 865 N N . ASP A 1 108 ? 13.914 3.498 13.786 1.00 78.56 108 ASP A N 1
ATOM 866 C CA . ASP A 1 108 ? 13.486 4.265 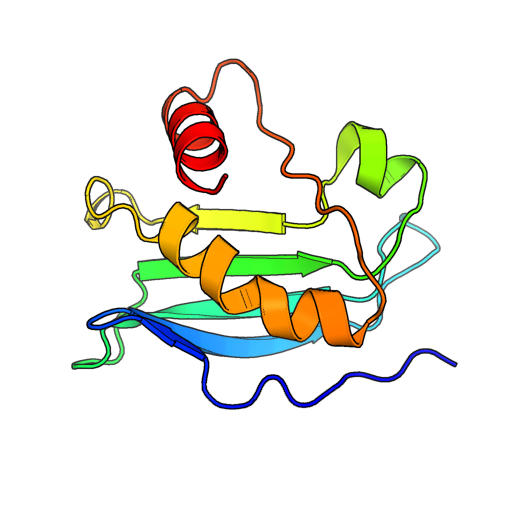14.962 1.00 78.56 108 ASP A CA 1
ATOM 867 C C . ASP A 1 108 ? 11.954 4.381 15.062 1.00 78.56 108 ASP A C 1
ATOM 869 O O . ASP A 1 108 ? 11.398 4.753 16.097 1.00 78.56 108 ASP A O 1
ATOM 873 N N . ASN A 1 109 ? 11.225 4.008 14.004 1.00 77.88 109 ASN A N 1
ATOM 874 C CA . ASN A 1 109 ? 9.768 3.989 13.992 1.00 77.88 109 ASN A CA 1
ATOM 875 C C . ASN A 1 109 ? 9.231 2.671 14.574 1.00 77.88 109 ASN A C 1
ATOM 877 O O . ASN A 1 109 ? 8.793 1.767 13.857 1.00 77.88 109 ASN A O 1
ATOM 881 N N . ILE A 1 110 ? 9.232 2.586 15.908 1.00 77.12 110 ILE A N 1
ATOM 882 C CA . ILE A 1 110 ? 8.772 1.416 16.679 1.00 77.12 110 ILE A CA 1
ATOM 883 C C . ILE A 1 110 ? 7.345 0.988 16.287 1.00 77.12 110 ILE A C 1
ATOM 885 O O . ILE A 1 110 ? 7.054 -0.206 16.206 1.00 77.12 110 ILE A O 1
ATOM 889 N N . ALA A 1 111 ? 6.448 1.944 16.019 1.00 75.38 111 ALA A N 1
ATOM 890 C CA . ALA A 1 111 ? 5.068 1.650 15.628 1.00 75.38 111 ALA A CA 1
ATOM 891 C C . ALA A 1 111 ? 4.992 0.938 14.266 1.00 75.38 111 ALA A C 1
ATOM 893 O O . ALA A 1 111 ? 4.242 -0.028 14.107 1.00 75.38 111 ALA A O 1
ATOM 894 N N . SER A 1 112 ? 5.796 1.387 13.298 1.00 74.62 112 SER A N 1
ATOM 895 C CA . SER A 1 112 ? 5.879 0.754 11.982 1.00 74.62 112 SER A CA 1
ATOM 896 C C . SER A 1 112 ? 6.548 -0.620 12.063 1.00 74.62 112 SER A C 1
ATOM 898 O O . SER A 1 112 ? 6.039 -1.576 11.491 1.00 74.62 112 SER A O 1
ATOM 900 N N . ARG A 1 113 ? 7.595 -0.773 12.884 1.00 79.62 113 ARG A N 1
ATOM 901 C CA . ARG A 1 113 ? 8.238 -2.078 13.121 1.00 79.62 113 ARG A CA 1
ATOM 902 C C . ARG A 1 113 ? 7.268 -3.132 13.647 1.00 79.62 113 ARG A C 1
ATOM 904 O O . ARG A 1 113 ? 7.169 -4.207 13.067 1.00 79.62 113 ARG A O 1
ATOM 911 N N . ARG A 1 114 ? 6.495 -2.800 14.687 1.00 78.38 114 ARG A N 1
ATOM 912 C CA . ARG A 1 114 ? 5.451 -3.699 15.214 1.00 78.38 114 ARG A CA 1
ATOM 913 C C . ARG A 1 114 ? 4.394 -4.034 14.168 1.00 78.38 114 ARG A C 1
ATOM 915 O O . ARG A 1 114 ? 3.835 -5.122 14.181 1.00 78.38 114 ARG A O 1
ATOM 922 N N . THR A 1 115 ? 4.092 -3.095 13.276 1.00 78.88 115 THR A N 1
ATOM 923 C CA . THR A 1 115 ? 3.159 -3.341 12.175 1.00 78.88 115 THR A CA 1
ATOM 924 C C . THR A 1 115 ? 3.739 -4.348 11.185 1.00 78.88 115 THR A C 1
ATOM 926 O O . THR A 1 115 ? 3.026 -5.282 10.828 1.00 78.88 115 THR A O 1
ATOM 929 N N . CYS A 1 116 ? 5.016 -4.217 10.805 1.00 78.88 116 CYS A N 1
ATOM 930 C CA . CYS A 1 116 ? 5.703 -5.207 9.973 1.00 78.88 116 CYS A CA 1
ATOM 931 C C . CYS A 1 116 ? 5.679 -6.600 10.621 1.00 78.88 116 CYS A C 1
ATOM 933 O O . CYS A 1 116 ? 5.297 -7.556 9.961 1.00 78.88 116 CYS A O 1
ATOM 935 N N . GLU A 1 117 ? 5.990 -6.703 11.919 1.00 79.75 117 GLU A N 1
ATOM 936 C CA . GLU A 1 117 ? 5.949 -7.971 12.673 1.00 79.75 117 GLU A CA 1
ATOM 937 C C . GLU A 1 117 ? 4.545 -8.606 12.715 1.00 79.75 117 GLU A C 1
ATOM 939 O O . GLU A 1 117 ? 4.408 -9.825 12.707 1.00 79.75 117 GLU A O 1
ATOM 944 N N . LEU A 1 118 ? 3.481 -7.797 12.769 1.00 78.00 118 LEU A N 1
ATOM 945 C CA . LEU A 1 118 ? 2.094 -8.283 12.791 1.00 78.00 118 LEU A CA 1
ATOM 946 C C . LEU A 1 118 ? 1.546 -8.642 11.402 1.00 78.00 118 LEU A C 1
ATOM 948 O O . LEU A 1 118 ? 0.569 -9.392 11.302 1.00 78.00 118 LEU A O 1
ATOM 952 N N . ALA A 1 119 ? 2.106 -8.059 10.342 1.00 75.00 119 ALA A N 1
ATOM 953 C CA . ALA A 1 119 ? 1.635 -8.258 8.977 1.00 75.00 119 ALA A CA 1
ATOM 954 C C . ALA A 1 119 ? 1.985 -9.656 8.431 1.00 75.00 119 ALA A C 1
ATOM 956 O O . ALA A 1 119 ? 1.237 -10.160 7.588 1.00 75.00 119 ALA A O 1
ATOM 957 N N . GLY A 1 120 ? 3.040 -10.296 8.950 1.00 56.47 120 GLY A N 1
ATOM 958 C CA . GLY A 1 120 ? 3.461 -11.652 8.584 1.00 56.47 120 GLY A CA 1
ATOM 959 C C . GLY A 1 120 ? 4.940 -11.889 8.823 1.00 56.47 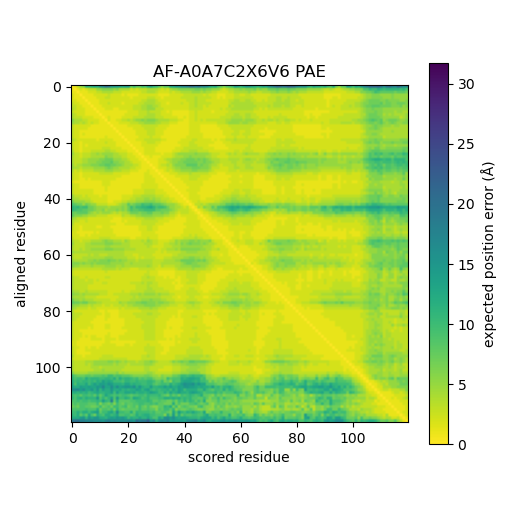120 GLY A C 1
ATOM 960 O O . GLY A 1 120 ? 5.739 -11.174 8.182 1.00 56.47 120 GLY A O 1
#

Nearest PDB structures (foldseek):
  6yug-assembly1_B  TM=6.770E-01  e=1.280E+00  Cryptosporidium parvum Iowa II
  5lg9-assembly1_A  TM=2.468E-01  e=4.01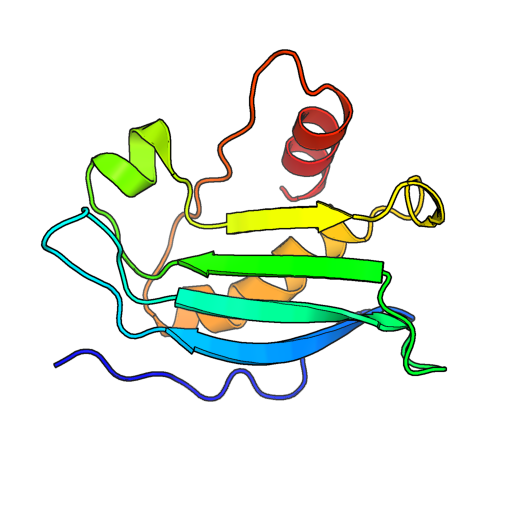0E+00  Plasmodium falciparum 3D7
  8xkv-assembly1_C  TM=2.309E-01  e=5.415E+00  Arabidopsis thaliana

Sequence (120 aa):
MFVFHDPGRLIDHDLELVLVEEYPGDPAINYVPAYKFRMTPTSQDEEIGHIELRIGNTNHIVMYGGHIAYGVRPEHRGHRYAARACRLLLPLARSHGLKTLWITCNPDNIASRRTCELAG

Foldseek 3Di:
DDDADDLPWQDDQQKTWAWDDFACFDVVVPTHTKTKTFIHTPVDRDGQWIKMAGQDDDPCCQPPVWRMDIDGDPVNPPPLRLLSVLLSCVVSCVVSVNPDTGDDDDPVPPSSVVSVVSND

Solvent-accessible surface area (backbone atoms only — not comparable to full-atom values): 7128 Å² total; per-residue (Å²): 133,92,79,90,73,88,72,73,87,37,72,57,93,61,40,29,50,46,82,74,44,82,43,80,46,42,73,94,78,74,39,51,29,30,43,35,26,38,30,23,45,68,89,47,102,46,81,41,31,38,42,34,47,42,57,66,86,47,72,58,27,69,76,60,57,20,27,38,50,74,50,67,41,81,92,55,58,92,70,54,57,69,24,54,52,54,57,60,44,47,65,52,42,42,75,74,68,48,88,74,81,38,72,57,65,62,89,85,40,58,71,54,50,56,32,52,66,68,52,105

pLDDT: mean 91.65, std 7.57, range [56.47, 98.56]